Protein AF-A0A2X2DV18-F1 (afdb_monomer_lite)

Secondary structure (DSSP, 8-state):
-HHHHHTT--HHHHHHHHTTSSPPPHHHHHHHHHHHT--GGGGGGGG--------SS---TTTHHHHHS-------

Radius of gyration: 17.7 Å; chains: 1; bounding box: 38×21×42 Å

Organism: Proteus mirabilis (NCBI:txid584)

pLDDT: mean 76.4, std 19.77, range [42.19, 95.69]

Structure (mmCIF, N/CA/C/O backbone):
data_AF-A0A2X2DV18-F1
#
_entry.id   AF-A0A2X2DV18-F1
#
loop_
_atom_site.group_PDB
_atom_site.id
_atom_site.type_symbol
_atom_site.label_atom_id
_atom_site.label_alt_id
_atom_site.label_comp_id
_atom_site.label_asym_id
_atom_site.label_entity_id
_atom_site.label_seq_id
_atom_site.pdbx_PDB_ins_code
_atom_site.Cartn_x
_atom_site.Cartn_y
_atom_site.Cartn_z
_atom_site.occupancy
_atom_site.B_iso_or_equiv
_atom_site.auth_seq_id
_atom_site.auth_comp_id
_atom_site.auth_asym_id
_atom_site.auth_atom_id
_atom_site.pdbx_PDB_model_num
ATOM 1 N N . MET A 1 1 ? -1.023 8.338 10.101 1.00 57.12 1 MET A N 1
ATOM 2 C CA . MET A 1 1 ? -0.990 7.190 11.045 1.00 57.12 1 MET A CA 1
ATOM 3 C C . MET A 1 1 ? -2.081 6.132 10.838 1.00 57.12 1 MET A C 1
ATOM 5 O O . MET A 1 1 ? -1.876 5.011 11.284 1.00 57.12 1 MET A O 1
ATOM 9 N N . GLN A 1 2 ? -3.234 6.409 10.209 1.00 79.31 2 GLN A N 1
ATOM 10 C CA . GLN A 1 2 ? -4.291 5.383 10.103 1.00 79.31 2 GLN A CA 1
ATOM 11 C C . GLN A 1 2 ? -4.070 4.347 8.986 1.00 79.31 2 GLN A C 1
ATOM 13 O O . GLN A 1 2 ? -4.530 3.218 9.114 1.00 79.31 2 GLN A O 1
ATOM 18 N N . LEU A 1 3 ? -3.332 4.692 7.925 1.00 84.00 3 LEU A N 1
ATOM 19 C CA . LEU A 1 3 ? -3.172 3.822 6.755 1.00 84.00 3 LEU A CA 1
ATOM 20 C C . LEU A 1 3 ? -2.365 2.548 7.060 1.00 84.00 3 LEU A C 1
ATOM 22 O O . LEU A 1 3 ? -2.776 1.464 6.664 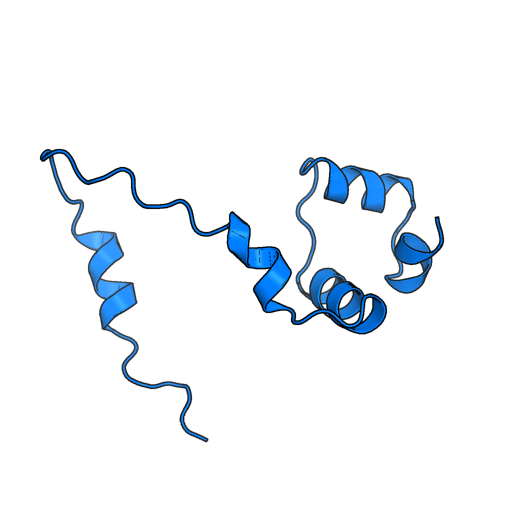1.00 84.00 3 LEU A O 1
ATOM 26 N N . ALA A 1 4 ? -1.301 2.660 7.866 1.00 88.06 4 ALA A N 1
ATOM 27 C CA . ALA A 1 4 ? -0.526 1.514 8.351 1.00 88.06 4 ALA A CA 1
ATOM 28 C C . ALA A 1 4 ? -1.411 0.485 9.079 1.00 88.06 4 ALA A C 1
ATOM 30 O O . ALA A 1 4 ? -1.344 -0.708 8.797 1.00 88.06 4 ALA A O 1
ATOM 31 N N . LYS A 1 5 ? -2.314 0.960 9.952 1.00 89.88 5 LYS A N 1
ATOM 32 C CA . LYS A 1 5 ? -3.279 0.102 10.657 1.00 89.88 5 LYS A CA 1
ATOM 33 C C . LYS A 1 5 ? -4.269 -0.552 9.694 1.00 89.88 5 LYS A C 1
ATOM 35 O O . LYS A 1 5 ? -4.529 -1.741 9.826 1.00 89.88 5 LYS A O 1
ATOM 40 N N . LYS A 1 6 ? -4.786 0.205 8.721 1.00 88.31 6 LYS A N 1
ATOM 41 C CA . LYS A 1 6 ? -5.740 -0.293 7.716 1.00 88.31 6 LYS A CA 1
ATOM 42 C C . LYS A 1 6 ? -5.164 -1.434 6.873 1.00 88.31 6 LYS A C 1
ATOM 44 O O . LYS A 1 6 ? -5.890 -2.359 6.539 1.00 88.31 6 LYS A O 1
ATOM 49 N N . ILE A 1 7 ? -3.864 -1.406 6.585 1.00 91.25 7 ILE A N 1
ATOM 50 C CA . ILE A 1 7 ? -3.191 -2.477 5.833 1.00 91.25 7 ILE A CA 1
ATOM 51 C C . ILE A 1 7 ? -2.502 -3.516 6.732 1.00 91.25 7 ILE A C 1
ATOM 53 O O . ILE A 1 7 ? -1.830 -4.406 6.226 1.00 91.25 7 ILE A O 1
ATOM 57 N N . GLY A 1 8 ? -2.669 -3.427 8.056 1.00 90.88 8 GLY A N 1
ATOM 58 C CA . GLY A 1 8 ? -2.168 -4.425 9.004 1.00 90.88 8 GLY A CA 1
ATOM 59 C C . GLY A 1 8 ? -0.651 -4.423 9.216 1.00 90.88 8 GLY A C 1
ATOM 60 O O . GLY A 1 8 ? -0.094 -5.463 9.559 1.00 90.88 8 GLY A O 1
ATOM 61 N N . VAL A 1 9 ? 0.029 -3.286 9.030 1.00 92.69 9 VAL A N 1
ATOM 62 C CA . VAL A 1 9 ? 1.484 -3.162 9.239 1.00 92.69 9 VAL A CA 1
ATOM 63 C C . VAL A 1 9 ? 1.821 -2.173 10.352 1.00 92.69 9 VAL A C 1
ATOM 65 O O . VAL A 1 9 ? 1.056 -1.257 10.665 1.00 92.69 9 VAL A O 1
ATOM 68 N N . SER A 1 10 ? 3.007 -2.323 10.950 1.00 94.50 10 SER A N 1
ATOM 69 C CA . SER A 1 10 ? 3.492 -1.351 11.934 1.00 94.50 10 SER A CA 1
ATOM 70 C C . SER A 1 10 ? 3.783 0.007 11.282 1.00 94.50 10 SER A C 1
ATOM 72 O O . SER A 1 10 ? 4.154 0.090 10.110 1.00 94.50 10 SER A O 1
ATOM 74 N N . GLN A 1 11 ? 3.677 1.094 12.052 1.00 93.62 11 GLN A N 1
ATOM 75 C CA . GLN A 1 11 ? 3.987 2.441 11.552 1.00 93.62 11 GLN A CA 1
ATOM 76 C C . GLN A 1 11 ? 5.448 2.558 11.083 1.00 93.62 11 GLN A C 1
ATOM 78 O O . GLN A 1 11 ? 5.728 3.244 10.103 1.00 93.62 11 GLN A O 1
ATOM 83 N N . GLN A 1 12 ? 6.377 1.868 11.752 1.00 94.94 12 GLN A N 1
ATOM 84 C CA . GLN A 1 12 ? 7.779 1.831 11.333 1.00 94.94 12 GLN A CA 1
ATOM 85 C C . GLN A 1 12 ? 7.937 1.126 9.983 1.00 94.94 12 GLN A C 1
ATOM 87 O O . GLN A 1 12 ? 8.614 1.652 9.105 1.00 94.94 12 GLN A O 1
ATOM 92 N N . GLN A 1 13 ? 7.287 -0.026 9.793 1.00 94.19 13 GLN A N 1
ATOM 93 C CA . GLN A 1 13 ? 7.315 -0.775 8.534 1.00 94.19 13 GLN A CA 1
ATOM 94 C C . GLN A 1 13 ? 6.700 0.026 7.387 1.00 94.19 13 GLN A C 1
ATOM 96 O O . GLN A 1 13 ? 7.313 0.126 6.328 1.00 94.19 13 GLN A O 1
ATOM 101 N N . PHE A 1 14 ? 5.556 0.670 7.625 1.00 93.88 14 PHE A N 1
ATOM 102 C CA . PHE A 1 14 ? 4.943 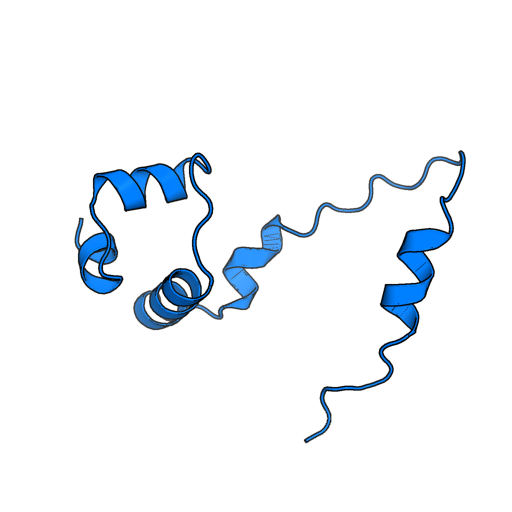1.580 6.658 1.00 93.88 14 PHE A CA 1
ATOM 103 C C . PHE A 1 14 ? 5.911 2.688 6.240 1.00 93.88 14 PHE A C 1
ATOM 105 O O . PHE A 1 14 ? 6.138 2.920 5.060 1.00 93.88 14 PHE A O 1
ATOM 112 N N . SER A 1 15 ? 6.584 3.292 7.217 1.00 94.44 15 SER A N 1
ATOM 113 C CA . SER A 1 15 ? 7.575 4.322 6.949 1.00 94.44 15 SER A CA 1
ATOM 114 C C . SER A 1 15 ? 8.767 3.797 6.129 1.00 94.44 15 SER A C 1
ATOM 116 O O . SER A 1 15 ? 9.328 4.518 5.303 1.00 94.44 15 SER A O 1
ATOM 118 N N . ARG A 1 16 ? 9.186 2.537 6.324 1.00 94.75 16 ARG A N 1
ATOM 119 C CA . ARG A 1 16 ? 10.223 1.910 5.480 1.00 94.75 16 ARG A CA 1
ATOM 120 C C . ARG A 1 16 ? 9.754 1.721 4.037 1.00 94.75 16 ARG A C 1
ATOM 122 O O . ARG A 1 16 ? 10.586 1.857 3.146 1.00 94.75 16 ARG A O 1
ATOM 129 N N . TYR A 1 17 ? 8.468 1.448 3.810 1.00 93.38 17 TYR A N 1
ATOM 130 C CA . TYR A 1 17 ? 7.896 1.390 2.461 1.00 93.38 17 TYR A CA 1
ATOM 131 C C . TYR A 1 17 ? 7.945 2.749 1.769 1.00 93.38 17 TYR A C 1
ATOM 133 O O . TYR A 1 17 ? 8.438 2.830 0.651 1.00 93.38 17 TYR A O 1
ATOM 141 N N . GLU A 1 18 ? 7.539 3.819 2.455 1.00 90.19 18 GLU A N 1
ATOM 142 C CA . GLU A 1 18 ? 7.550 5.181 1.894 1.00 90.19 18 GLU A CA 1
ATOM 143 C C . GLU A 1 18 ? 8.950 5.639 1.463 1.00 90.19 18 GLU A C 1
ATOM 145 O O . GLU A 1 18 ? 9.095 6.372 0.492 1.00 90.19 18 GLU A O 1
ATOM 150 N N . ARG A 1 19 ? 9.996 5.186 2.166 1.00 93.44 19 ARG A N 1
ATOM 151 C CA . ARG A 1 19 ? 11.397 5.494 1.829 1.00 93.44 19 ARG A CA 1
ATOM 152 C C . ARG A 1 19 ? 12.036 4.506 0.850 1.00 93.44 19 ARG A C 1
ATOM 154 O O . ARG A 1 19 ? 13.231 4.611 0.596 1.00 93.44 19 ARG A O 1
ATOM 161 N N . GLY A 1 20 ? 11.302 3.494 0.388 1.00 89.12 20 GLY A N 1
ATOM 162 C CA . GLY A 1 20 ? 11.853 2.431 -0.456 1.00 89.12 20 GLY A CA 1
ATOM 163 C C . GLY A 1 20 ? 12.904 1.547 0.232 1.00 89.12 20 GLY A C 1
ATOM 164 O O . GLY A 1 20 ? 13.632 0.828 -0.444 1.00 89.12 20 GLY A O 1
ATOM 165 N N . MET A 1 21 ? 13.001 1.569 1.568 1.00 90.81 21 MET A N 1
ATOM 166 C CA . MET A 1 21 ? 13.979 0.758 2.313 1.00 90.81 21 MET A CA 1
ATOM 167 C C . MET A 1 21 ? 13.562 -0.711 2.427 1.00 90.81 21 MET A C 1
ATOM 169 O O . MET A 1 21 ? 14.410 -1.585 2.581 1.00 90.81 21 MET A O 1
ATOM 173 N N . ASN A 1 22 ? 12.257 -0.990 2.347 1.00 93.44 22 ASN A N 1
ATOM 174 C CA . ASN A 1 22 ? 11.708 -2.342 2.342 1.00 93.44 22 ASN A CA 1
ATOM 175 C C . ASN A 1 22 ? 10.807 -2.541 1.121 1.00 93.44 22 ASN A C 1
ATOM 177 O O . ASN A 1 22 ? 10.031 -1.654 0.769 1.00 93.44 22 ASN A O 1
ATOM 181 N N . LYS A 1 23 ? 10.835 -3.750 0.546 1.00 90.31 23 LYS A N 1
ATOM 182 C CA . LYS A 1 23 ? 9.863 -4.160 -0.474 1.00 90.31 23 LYS A CA 1
ATOM 183 C C . LYS A 1 23 ? 8.471 -4.255 0.146 1.00 90.31 23 LYS A C 1
ATOM 185 O O . LYS A 1 23 ? 8.292 -4.914 1.173 1.00 90.31 23 LYS A O 1
ATOM 190 N N . ILE A 1 24 ? 7.502 -3.602 -0.484 1.00 92.62 24 ILE A N 1
ATOM 191 C CA . I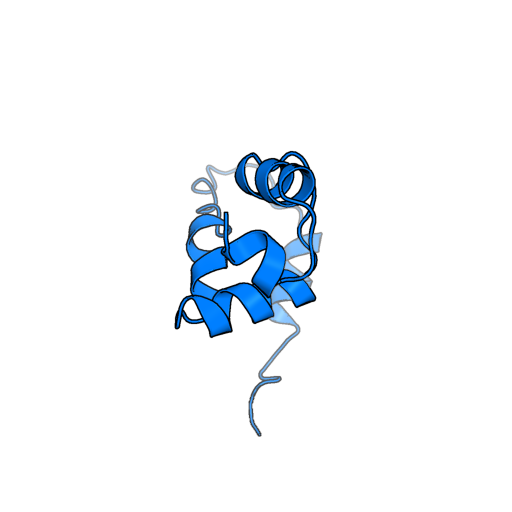LE A 1 24 ? 6.087 -3.767 -0.166 1.00 92.62 24 ILE A CA 1
ATOM 192 C C . ILE A 1 24 ? 5.551 -5.007 -0.889 1.00 92.62 24 ILE A C 1
ATOM 194 O O . ILE A 1 24 ? 5.865 -5.243 -2.052 1.00 92.62 24 ILE A O 1
ATOM 198 N N . ASP A 1 25 ? 4.773 -5.820 -0.179 1.00 92.75 25 ASP A N 1
ATOM 199 C CA . ASP A 1 25 ? 4.072 -6.966 -0.764 1.00 92.75 25 ASP A CA 1
ATOM 200 C C . ASP A 1 25 ? 2.846 -6.489 -1.563 1.00 92.75 25 ASP A C 1
ATOM 202 O O . ASP A 1 25 ? 2.158 -5.547 -1.151 1.00 92.75 25 ASP A O 1
ATOM 206 N N . LEU A 1 26 ? 2.543 -7.165 -2.675 1.00 92.50 26 LEU A N 1
ATOM 207 C CA . LEU A 1 26 ? 1.422 -6.855 -3.562 1.00 92.50 26 LEU A CA 1
ATOM 208 C C . LEU A 1 26 ? 0.092 -6.825 -2.803 1.00 92.50 26 LEU A C 1
ATOM 210 O O . LEU A 1 26 ? -0.728 -5.942 -3.044 1.00 92.50 26 LEU A O 1
ATOM 214 N N . ARG A 1 27 ? -0.097 -7.723 -1.826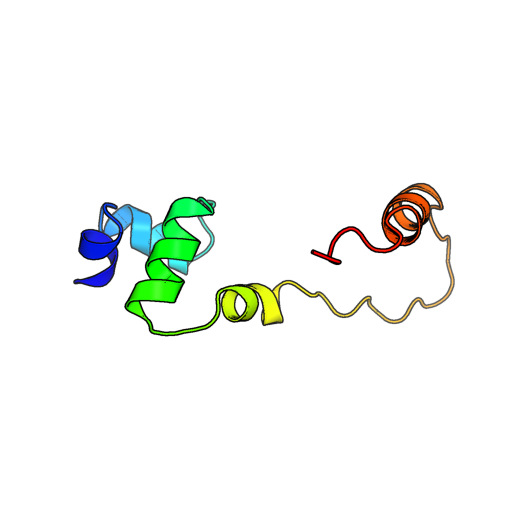 1.00 94.62 27 ARG A N 1
ATOM 215 C CA . ARG A 1 27 ? -1.285 -7.723 -0.955 1.00 94.62 27 ARG A CA 1
ATOM 216 C C . ARG A 1 27 ? -1.518 -6.358 -0.303 1.00 94.62 27 ARG A C 1
ATOM 218 O O . ARG A 1 27 ? -2.639 -5.856 -0.306 1.00 94.62 27 ARG A O 1
ATOM 225 N N . HIS A 1 28 ? -0.471 -5.752 0.253 1.00 94.00 28 HIS A N 1
ATOM 226 C CA . HIS A 1 28 ? -0.576 -4.444 0.901 1.00 94.00 28 HIS A CA 1
ATOM 227 C C . HIS A 1 28 ? -0.823 -3.330 -0.119 1.00 94.00 28 HIS A C 1
ATOM 229 O O . HIS A 1 28 ? -1.582 -2.410 0.172 1.00 94.00 28 HIS A O 1
ATOM 235 N N . LEU A 1 29 ? -0.242 -3.434 -1.316 1.00 93.88 29 LEU A N 1
ATOM 236 C CA . LEU A 1 29 ? -0.454 -2.472 -2.397 1.00 93.88 29 LEU A CA 1
ATOM 237 C C . LEU A 1 29 ? -1.909 -2.474 -2.898 1.00 93.88 29 LEU A C 1
ATOM 239 O O . LEU A 1 29 ? -2.500 -1.412 -3.078 1.00 93.88 29 LEU A O 1
ATOM 243 N N . VAL A 1 30 ? -2.521 -3.655 -3.034 1.00 94.75 30 VAL A N 1
ATOM 244 C CA . VAL A 1 30 ? -3.947 -3.795 -3.382 1.00 94.75 30 VAL A CA 1
ATOM 245 C C . VAL A 1 30 ? -4.842 -3.199 -2.296 1.00 94.75 30 VAL A C 1
ATOM 247 O O . VAL A 1 30 ? -5.772 -2.457 -2.606 1.00 94.75 30 VAL A O 1
ATOM 250 N N . LEU A 1 31 ? -4.547 -3.456 -1.018 1.00 94.88 31 LEU A N 1
ATOM 251 C CA . LEU A 1 31 ? -5.292 -2.837 0.083 1.00 94.88 31 LEU A CA 1
ATOM 252 C C . LEU A 1 31 ? -5.168 -1.307 0.060 1.00 94.88 31 LEU A C 1
ATOM 254 O O . LEU A 1 31 ? -6.161 -0.612 0.265 1.00 94.88 31 LEU A O 1
ATOM 258 N N . LEU A 1 32 ? -3.975 -0.773 -0.217 1.00 94.38 32 LEU A N 1
ATOM 259 C CA . LEU A 1 32 ? -3.763 0.668 -0.367 1.00 94.38 32 LEU A CA 1
ATOM 260 C C . LEU A 1 32 ? -4.599 1.255 -1.507 1.00 94.38 32 LEU A C 1
ATOM 262 O O . LEU A 1 32 ? -5.258 2.267 -1.288 1.00 94.38 32 LEU A O 1
ATOM 266 N N . ALA A 1 33 ? -4.621 0.610 -2.676 1.00 95.19 33 ALA A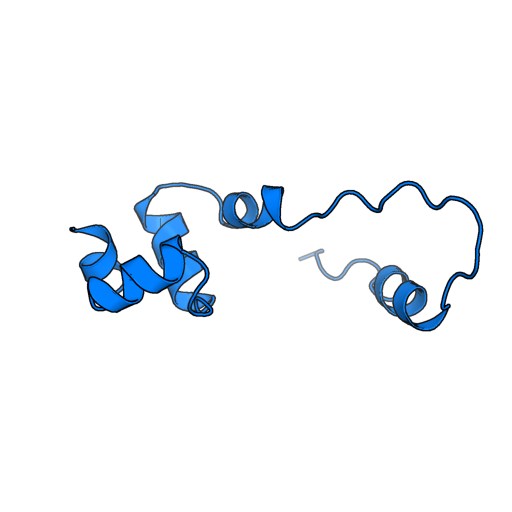 N 1
ATOM 267 C CA . ALA A 1 33 ? -5.435 1.030 -3.819 1.00 95.19 33 ALA A CA 1
ATOM 268 C C . ALA A 1 33 ? -6.925 1.140 -3.451 1.00 95.19 33 ALA A C 1
ATOM 270 O O . ALA A 1 33 ? -7.552 2.173 -3.687 1.00 95.19 33 ALA A O 1
ATOM 271 N N . LEU A 1 34 ? -7.464 0.120 -2.771 1.00 94.06 34 LEU A N 1
ATOM 272 C CA . LEU A 1 34 ? -8.850 0.119 -2.291 1.00 94.06 34 LEU A CA 1
ATOM 273 C C . LEU A 1 34 ? -9.116 1.245 -1.281 1.00 94.06 34 LEU A C 1
ATOM 275 O O . LEU A 1 34 ? -10.114 1.952 -1.394 1.00 94.06 34 LEU A O 1
ATOM 279 N N . TYR A 1 35 ? -8.230 1.444 -0.300 1.00 93.69 35 TYR A N 1
ATOM 280 C CA . TYR A 1 35 ? -8.430 2.460 0.741 1.00 93.69 35 TYR A CA 1
ATOM 281 C C . TYR A 1 35 ? -8.253 3.896 0.259 1.00 93.69 35 TYR A C 1
ATOM 283 O O . TYR A 1 35 ? -8.847 4.802 0.848 1.00 93.69 35 TYR A O 1
ATOM 291 N N . LEU A 1 36 ? -7.414 4.107 -0.750 1.00 93.06 36 LEU A N 1
ATOM 292 C CA . LEU A 1 36 ? -7.179 5.416 -1.355 1.00 93.06 36 LEU A CA 1
ATOM 293 C C . LEU A 1 36 ? -8.160 5.710 -2.495 1.00 93.06 36 LEU A C 1
ATOM 295 O O . LEU A 1 36 ? -8.177 6.831 -2.991 1.00 93.06 36 LEU A O 1
ATOM 299 N N . ASN A 1 37 ? -9.000 4.734 -2.862 1.00 95.19 37 ASN A N 1
ATOM 300 C CA . ASN A 1 37 ? -9.890 4.802 -4.017 1.00 95.19 37 ASN A CA 1
ATOM 301 C C . ASN A 1 37 ? -9.127 5.165 -5.305 1.00 95.19 37 ASN A C 1
ATOM 303 O O . ASN A 1 37 ? -9.577 5.978 -6.113 1.00 95.19 37 ASN A O 1
ATOM 307 N N . THR A 1 38 ? -7.948 4.563 -5.469 1.00 94.88 38 THR A N 1
ATOM 308 C CA . THR A 1 38 ? -7.041 4.804 -6.592 1.00 94.88 38 THR A CA 1
ATOM 309 C C . THR A 1 38 ? -6.836 3.498 -7.354 1.00 94.88 38 THR A C 1
ATOM 311 O O . THR A 1 38 ? -6.640 2.456 -6.723 1.00 94.88 38 THR A O 1
ATOM 314 N N . PRO A 1 39 ? -6.837 3.509 -8.696 1.00 95.69 39 PRO A N 1
ATOM 315 C CA . PRO A 1 39 ? -6.511 2.322 -9.473 1.00 95.69 39 PRO A CA 1
ATOM 316 C C . PRO A 1 39 ? -5.122 1.765 -9.138 1.00 95.69 39 PRO A C 1
ATOM 318 O O . PRO A 1 39 ? -4.160 2.513 -8.983 1.00 95.69 39 PRO A O 1
ATOM 321 N N . ILE A 1 40 ? -4.992 0.436 -9.087 1.00 94.12 40 ILE A N 1
ATOM 322 C CA . ILE A 1 40 ? -3.732 -0.226 -8.709 1.00 94.12 40 ILE A CA 1
AT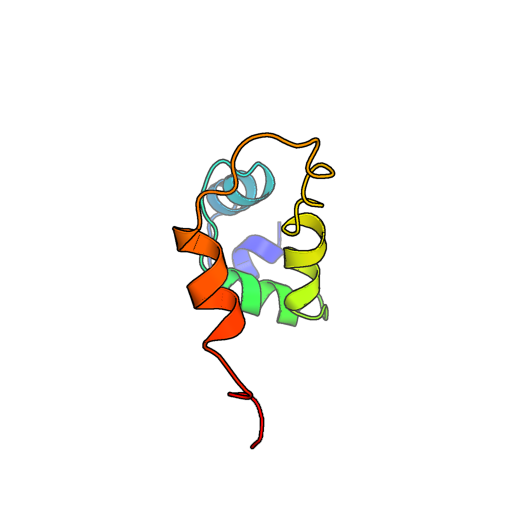OM 323 C C . ILE A 1 40 ? -2.565 0.118 -9.648 1.00 94.12 40 ILE A C 1
ATOM 325 O O . ILE A 1 40 ? -1.426 0.198 -9.197 1.00 94.12 40 ILE A O 1
ATOM 329 N N . TYR A 1 41 ? -2.841 0.368 -10.934 1.00 92.69 41 TYR A N 1
ATOM 330 C CA . TYR A 1 41 ? -1.818 0.714 -11.925 1.00 92.69 41 TYR A CA 1
ATOM 331 C C . TYR A 1 41 ? -1.109 2.040 -11.611 1.00 92.69 41 TYR A C 1
ATOM 333 O O . TYR A 1 41 ? 0.035 2.219 -12.020 1.00 92.69 41 TYR A O 1
ATOM 341 N N . TRP A 1 42 ? -1.757 2.939 -10.861 1.00 93.38 42 TRP A N 1
ATOM 342 C CA . TRP A 1 42 ? -1.225 4.259 -10.522 1.00 93.38 42 TRP A CA 1
ATOM 343 C C . TRP A 1 42 ? 0.096 4.164 -9.745 1.00 93.38 42 TRP A C 1
ATOM 345 O O . TRP A 1 42 ? 1.029 4.913 -10.003 1.00 93.38 42 TRP A O 1
ATOM 355 N N . PHE A 1 43 ? 0.234 3.160 -8.868 1.00 91.00 43 PHE A N 1
ATOM 356 C CA . PHE A 1 43 ? 1.480 2.894 -8.132 1.00 91.00 43 PHE A CA 1
ATOM 357 C C . PHE A 1 43 ? 2.666 2.510 -9.029 1.00 91.00 43 PHE A C 1
ATOM 359 O O . PHE A 1 43 ? 3.803 2.485 -8.560 1.00 91.00 43 PHE A O 1
ATOM 366 N N . PHE A 1 44 ? 2.414 2.184 -10.297 1.00 89.81 44 PHE A N 1
ATOM 367 C CA . PHE A 1 44 ? 3.425 1.736 -11.247 1.00 89.81 44 PHE A CA 1
ATOM 368 C C . PHE A 1 44 ? 3.733 2.764 -12.335 1.00 89.81 44 PHE A C 1
ATOM 370 O O . PHE A 1 44 ? 4.627 2.505 -13.137 1.00 89.81 44 PHE A O 1
ATOM 377 N N . GLU A 1 45 ? 3.055 3.915 -12.380 1.00 88.38 45 GLU A N 1
ATOM 378 C CA . GLU A 1 45 ? 3.295 4.940 -13.411 1.00 88.38 45 GLU A CA 1
ATOM 379 C C . GLU A 1 45 ? 4.769 5.378 -13.439 1.00 88.38 45 GLU A C 1
ATOM 381 O O . GLU A 1 45 ? 5.381 5.426 -14.507 1.00 88.38 45 GLU A O 1
ATOM 386 N N . ASP A 1 46 ? 5.380 5.533 -12.262 1.00 82.19 46 ASP A N 1
ATOM 387 C CA . ASP A 1 46 ? 6.797 5.885 -12.108 1.00 82.19 46 ASP A CA 1
ATOM 388 C C . ASP A 1 46 ? 7.753 4.679 -12.175 1.00 82.19 46 ASP A C 1
ATOM 390 O O . ASP A 1 46 ? 8.976 4.840 -12.178 1.00 82.19 46 ASP A O 1
ATOM 394 N N . CYS A 1 47 ? 7.231 3.449 -12.239 1.00 82.00 47 CYS A N 1
ATOM 395 C CA . CYS A 1 47 ? 8.057 2.245 -12.390 1.00 82.00 47 CYS A CA 1
ATOM 396 C C . CYS A 1 47 ? 8.525 2.045 -13.837 1.00 82.00 47 CYS A C 1
ATOM 398 O O . CYS A 1 47 ? 9.515 1.347 -14.083 1.00 82.00 47 CYS A O 1
ATOM 400 N N . TYR A 1 48 ? 7.840 2.654 -14.806 1.00 75.69 48 TYR A N 1
ATOM 401 C CA . TYR A 1 48 ? 8.250 2.619 -16.201 1.00 75.69 48 TYR A CA 1
ATOM 402 C C . TYR A 1 48 ? 9.375 3.625 -16.420 1.00 75.69 48 TYR A C 1
ATOM 404 O O . TYR A 1 48 ? 9.165 4.757 -16.854 1.00 75.69 48 TYR A O 1
ATOM 412 N N . VAL A 1 49 ? 10.608 3.194 -16.153 1.00 68.56 49 VAL A N 1
ATOM 413 C CA . VAL A 1 49 ? 11.789 3.915 -16.628 1.00 68.56 49 VAL A CA 1
ATOM 414 C C . VAL A 1 49 ? 11.636 4.051 -18.142 1.00 68.56 49 VAL A C 1
ATOM 416 O O . VAL A 1 49 ? 11.683 3.050 -18.865 1.00 68.56 49 VAL A O 1
ATOM 419 N N . LYS A 1 50 ? 11.437 5.281 -18.639 1.00 59.75 50 LYS A N 1
ATOM 420 C CA . LYS A 1 50 ? 11.610 5.586 -20.064 1.00 59.75 50 LYS A CA 1
ATOM 421 C C . LYS A 1 50 ? 12.952 4.981 -20.444 1.00 59.75 50 LYS A C 1
ATOM 423 O O . LYS A 1 50 ? 13.965 5.417 -19.900 1.00 59.75 50 LYS A O 1
ATOM 428 N N . LYS A 1 51 ? 12.961 3.965 -21.323 1.00 56.69 51 LYS A N 1
ATOM 429 C CA . LYS A 1 51 ? 14.210 3.437 -21.885 1.00 56.69 51 LYS A CA 1
ATOM 430 C C . LYS A 1 51 ? 15.044 4.666 -22.249 1.00 56.69 51 LYS A C 1
ATOM 432 O O . LYS A 1 51 ? 14.531 5.470 -23.038 1.00 56.69 51 LYS A O 1
ATOM 437 N N . PRO A 1 52 ? 16.247 4.870 -21.673 1.00 53.97 52 PRO A N 1
ATOM 438 C CA . PRO A 1 52 ? 17.135 5.884 -22.209 1.00 53.97 52 PRO A CA 1
ATOM 439 C C . PRO A 1 52 ? 17.201 5.576 -23.697 1.00 53.97 52 PRO A C 1
ATOM 441 O O . PRO A 1 52 ? 17.383 4.411 -24.070 1.00 53.97 52 PRO A O 1
ATOM 444 N N . SER A 1 53 ? 16.874 6.572 -24.521 1.00 52.78 53 SER A N 1
ATOM 445 C CA . SER A 1 53 ? 16.902 6.457 -25.972 1.00 52.78 53 SER A CA 1
ATOM 446 C C . SER A 1 53 ? 18.154 5.671 -26.329 1.00 52.78 53 SER A C 1
ATOM 448 O O . SER A 1 53 ? 19.253 6.061 -25.939 1.00 52.78 53 SER A O 1
ATOM 450 N N . LEU A 1 54 ? 17.962 4.496 -26.937 1.00 54.28 54 LEU A N 1
ATOM 451 C CA . LEU A 1 54 ? 19.041 3.590 -27.303 1.00 54.28 54 LEU A CA 1
ATOM 452 C C . LEU A 1 54 ? 19.985 4.359 -28.227 1.00 54.28 54 LEU A C 1
ATOM 454 O O . LEU A 1 54 ? 19.796 4.376 -29.439 1.00 54.28 54 LEU A O 1
ATOM 458 N N . ASN A 1 55 ? 21.000 5.013 -27.670 1.00 48.28 55 ASN A N 1
ATOM 459 C CA . ASN A 1 55 ? 22.134 5.445 -28.450 1.00 48.28 55 ASN A CA 1
ATOM 460 C C . ASN A 1 55 ? 22.966 4.187 -28.684 1.00 48.28 55 ASN A C 1
ATOM 462 O O . ASN A 1 55 ? 23.731 3.763 -27.821 1.00 48.28 55 ASN A O 1
ATOM 466 N N . ASN A 1 56 ? 22.673 3.531 -29.807 1.00 52.12 56 ASN A N 1
ATOM 467 C CA . ASN A 1 56 ? 23.471 2.534 -30.510 1.00 52.12 56 ASN A CA 1
ATOM 468 C C . ASN A 1 56 ? 24.714 2.033 -29.758 1.00 52.12 56 ASN A C 1
ATOM 470 O O . ASN A 1 56 ? 25.795 2.592 -29.935 1.00 52.12 56 ASN A O 1
ATOM 474 N N . LYS A 1 57 ? 24.570 0.946 -28.986 1.00 50.78 57 LYS A N 1
ATOM 475 C CA . LYS A 1 57 ? 25.607 -0.081 -28.765 1.00 50.78 57 LYS A CA 1
ATOM 476 C C . LYS A 1 57 ? 25.018 -1.281 -28.002 1.00 50.78 57 LYS A C 1
ATOM 478 O O . LYS A 1 57 ? 24.827 -1.226 -26.797 1.00 50.78 57 LYS A O 1
ATOM 483 N N . GLY A 1 58 ? 24.749 -2.362 -28.743 1.00 50.88 58 GLY A N 1
ATOM 484 C CA . GLY A 1 58 ? 24.608 -3.734 -28.231 1.00 50.88 58 GLY A CA 1
ATOM 485 C C . GLY A 1 58 ? 23.289 -4.087 -27.537 1.00 50.88 58 GLY A C 1
ATOM 486 O O . GLY A 1 58 ? 23.211 -4.100 -26.316 1.00 50.88 58 GLY A O 1
ATOM 487 N N . ILE A 1 59 ? 22.261 -4.458 -28.307 1.00 52.38 59 ILE A N 1
ATOM 488 C CA . ILE A 1 59 ? 21.033 -5.072 -27.774 1.00 52.38 59 ILE A CA 1
ATOM 489 C C . ILE A 1 59 ? 21.352 -6.509 -27.328 1.00 52.38 59 ILE A C 1
ATOM 491 O O . ILE A 1 59 ? 21.588 -7.376 -28.173 1.00 52.38 59 ILE A O 1
ATOM 495 N N . ASP A 1 60 ? 21.323 -6.778 -26.019 1.00 54.88 60 ASP A N 1
ATOM 496 C CA . ASP A 1 60 ? 21.259 -8.147 -25.497 1.00 54.88 60 ASP A CA 1
ATOM 497 C C . ASP A 1 60 ? 19.869 -8.728 -25.822 1.00 54.88 60 ASP A C 1
ATOM 499 O O . ASP A 1 60 ? 18.839 -8.322 -25.276 1.00 54.88 60 ASP A O 1
ATOM 503 N N . LYS A 1 61 ? 19.839 -9.645 -26.796 1.00 53.41 61 LYS A N 1
ATOM 504 C CA . LYS A 1 61 ? 18.628 -10.205 -27.420 1.00 53.41 61 LYS A CA 1
ATOM 505 C C . LYS A 1 61 ? 17.760 -11.036 -26.464 1.00 53.41 61 LYS A C 1
ATOM 507 O O . LYS A 1 61 ? 16.644 -11.394 -26.833 1.00 53.41 61 LYS A O 1
ATOM 512 N N . ARG A 1 62 ? 18.227 -11.339 -25.249 1.00 49.62 62 ARG A N 1
ATOM 513 C CA . ARG A 1 62 ? 17.546 -12.268 -24.330 1.00 49.62 62 ARG A CA 1
ATOM 514 C C . ARG A 1 62 ? 16.259 -11.707 -23.714 1.00 49.62 62 ARG A C 1
ATOM 516 O O . ARG A 1 62 ? 15.308 -12.458 -23.536 1.00 49.62 62 ARG A O 1
ATOM 523 N N . ASN A 1 63 ? 16.174 -10.395 -23.476 1.00 48.31 63 ASN A N 1
ATOM 524 C CA . ASN A 1 63 ? 15.005 -9.792 -22.814 1.00 48.31 63 ASN A CA 1
ATOM 525 C C . ASN A 1 63 ? 13.874 -9.378 -23.774 1.00 48.31 63 ASN A C 1
ATOM 527 O O . ASN A 1 63 ? 12.758 -9.131 -23.324 1.00 48.31 63 ASN A O 1
ATOM 531 N N . TYR A 1 64 ? 14.123 -9.309 -25.088 1.00 54.66 64 TYR A N 1
ATOM 532 C CA . TYR A 1 64 ? 13.092 -8.919 -26.064 1.00 54.66 64 TYR A CA 1
ATOM 533 C C . TYR A 1 64 ? 12.114 -10.053 -26.397 1.00 54.66 64 TYR A C 1
ATOM 535 O O . TYR A 1 64 ? 10.968 -9.789 -26.750 1.00 54.66 64 TYR A O 1
ATOM 543 N N . VAL A 1 65 ? 12.550 -11.309 -26.261 1.00 49.88 65 VAL A N 1
ATOM 544 C CA . VAL A 1 65 ? 11.756 -12.483 -26.653 1.00 49.88 65 VAL A CA 1
ATOM 545 C C . VAL A 1 65 ? 10.559 -12.692 -25.722 1.00 49.88 65 VAL A C 1
ATOM 547 O O . VAL A 1 65 ? 9.487 -13.057 -26.188 1.00 49.88 65 VAL A O 1
ATOM 550 N N . ILE A 1 66 ? 10.691 -12.387 -24.426 1.00 52.03 66 ILE A N 1
ATOM 551 C CA . ILE A 1 66 ? 9.607 -12.624 -23.457 1.00 52.03 66 ILE A CA 1
ATOM 552 C C . ILE A 1 66 ? 8.460 -11.616 -23.632 1.00 52.03 66 ILE A C 1
ATOM 554 O O . ILE A 1 66 ? 7.300 -11.988 -23.506 1.00 52.03 66 ILE A O 1
ATOM 558 N N . ALA A 1 67 ? 8.757 -10.369 -24.013 1.00 50.34 67 ALA A N 1
ATOM 559 C CA . ALA A 1 67 ? 7.735 -9.338 -24.220 1.00 50.34 67 ALA A CA 1
ATOM 560 C C . ALA A 1 67 ? 6.903 -9.530 -25.505 1.00 50.34 67 ALA A C 1
ATOM 562 O O . ALA A 1 67 ? 5.809 -8.987 -25.598 1.00 50.34 67 ALA A O 1
ATOM 563 N N . GLN A 1 68 ? 7.407 -10.279 -26.495 1.00 50.12 68 GLN A N 1
ATOM 564 C CA . GLN A 1 68 ? 6.672 -10.583 -27.733 1.00 50.12 68 GLN A CA 1
ATOM 565 C C . GLN A 1 68 ? 5.966 -11.949 -27.702 1.00 50.12 68 GLN A C 1
ATOM 567 O O . GLN A 1 68 ? 5.156 -12.232 -28.578 1.00 50.12 68 GLN A O 1
ATOM 572 N N . ALA A 1 69 ? 6.257 -12.795 -26.707 1.00 47.25 69 ALA A N 1
ATOM 573 C CA . ALA A 1 69 ? 5.732 -14.158 -26.613 1.00 47.25 69 ALA A CA 1
ATOM 574 C C . ALA A 1 69 ? 4.413 -14.287 -25.830 1.00 47.25 69 ALA A C 1
ATOM 576 O O . ALA A 1 69 ? 3.907 -15.397 -25.691 1.00 47.25 69 ALA A O 1
ATOM 577 N N . THR A 1 70 ? 3.827 -13.190 -25.344 1.00 50.31 70 THR A N 1
ATOM 578 C CA . THR A 1 70 ? 2.459 -13.185 -24.801 1.00 50.31 70 THR A CA 1
ATOM 579 C C . THR A 1 70 ? 1.503 -12.480 -25.766 1.00 50.31 70 THR A C 1
ATOM 581 O O . THR A 1 70 ? 1.177 -11.311 -25.545 1.00 50.31 70 THR A O 1
ATOM 584 N N . PRO A 1 71 ? 1.058 -13.143 -26.847 1.00 45.88 71 PRO A N 1
ATOM 585 C CA . PRO A 1 71 ? -0.137 -12.712 -27.554 1.00 45.88 71 PRO A CA 1
ATOM 586 C C . PRO A 1 71 ? -1.354 -12.944 -26.638 1.00 45.88 71 PRO A C 1
ATOM 588 O O . PRO A 1 71 ? -1.585 -14.059 -26.182 1.00 45.88 71 PRO A O 1
ATOM 591 N N . ASP A 1 72 ? -2.076 -11.867 -26.324 1.00 56.91 72 ASP A N 1
ATOM 592 C CA . ASP A 1 72 ? -3.459 -11.845 -25.815 1.00 56.91 72 ASP A CA 1
ATOM 593 C C . ASP A 1 72 ? -3.863 -12.851 -24.716 1.00 56.91 72 ASP A C 1
ATOM 595 O O . ASP A 1 72 ? -4.767 -13.664 -24.888 1.00 56.91 72 ASP A O 1
ATOM 599 N N . ALA A 1 73 ? -3.293 -12.731 -23.513 1.00 49.28 73 ALA A N 1
ATOM 600 C CA . ALA A 1 73 ? -3.804 -13.442 -22.328 1.00 49.28 73 ALA A CA 1
ATOM 601 C C . ALA A 1 73 ? -4.918 -12.685 -21.558 1.00 49.28 73 ALA A C 1
ATOM 603 O O . ALA A 1 73 ? -5.239 -13.057 -20.432 1.00 49.28 73 ALA A O 1
ATOM 604 N N . PHE A 1 74 ? -5.514 -11.632 -22.137 1.00 47.91 74 PHE A N 1
ATOM 605 C CA . PHE A 1 74 ? -6.575 -10.825 -21.506 1.00 47.91 74 PHE A CA 1
ATOM 606 C C . PHE A 1 74 ? -7.825 -10.671 -22.388 1.00 47.91 74 PHE A C 1
ATOM 608 O O . PHE A 1 74 ? -8.393 -9.588 -22.487 1.00 47.91 74 PHE A O 1
ATOM 615 N N . HIS A 1 75 ? -8.263 -11.761 -23.016 1.00 45.03 75 HIS A N 1
ATOM 616 C CA . HIS A 1 75 ? -9.642 -11.892 -23.488 1.00 45.03 75 HIS A CA 1
ATOM 617 C C . HIS A 1 75 ? -10.343 -12.989 -22.684 1.00 45.03 75 HIS A C 1
ATOM 619 O O . HIS A 1 75 ? -10.179 -14.172 -22.975 1.00 45.03 75 HIS A O 1
ATOM 625 N N . TYR A 1 76 ? -11.102 -12.571 -21.671 1.00 42.19 76 TYR A N 1
ATOM 626 C CA . TYR A 1 76 ? -12.249 -13.283 -21.105 1.00 42.19 76 TYR A CA 1
ATOM 627 C C . TYR A 1 76 ? -13.272 -12.256 -20.631 1.00 42.19 76 TYR A C 1
ATOM 629 O O . TYR A 1 76 ? -12.842 -11.266 -19.994 1.00 42.19 76 TYR A O 1
#

Foldseek 3Di:
DVLCVQLPHDPVVVVCVVVVVDDDDVSSLVSVCVVVVHDSCVVCPVVPDPPPPPPDDDDPPVVVVVVPPDDDPPDD

Sequence (76 aa):
MQLAKKIGVSQQQFSRYERGMNKIDLRHLVLLALYLNTPIYWFFEDCYVKKPSLNNKGIDKRNYVIAQATPDAFHY

InterPro domains:
  IPR001387 Cro/C1-type, helix-turn-helix domain [PF01381] (2-43)
  IPR001387 Cro/C1-type, helix-turn-helix domain [PS50943] (2-43)
  IPR001387 Cro/C1-type, helix-turn-helix domain [cd00093] (2-43)
  IPR010982 Lambda repressor-like, DNA-binding domain superfamily [G3DSA:1.10.260.40] (1-47)
  IPR010982 Lambda repressor-like, DNA-binding domain superfamily [SSF47413] (1-48)